Protein AF-A0A529KDI0-F1 (afdb_monomer_lite)

Secondary structure (DSSP, 8-state):
-PPPPPSS-HHHHHTT--------S-TTS----HHHHHHHHHHHHHHS-TTSPPPP---SGGGTS--S--S-----EEEEEEEEEEEEESSSS--SSS-EEEEEEEEEEEEE-

Structure (mmCIF, N/CA/C/O backbone):
data_AF-A0A529KDI0-F1
#
_entry.id   AF-A0A529KDI0-F1
#
loop_
_atom_site.group_PDB
_atom_site.id
_atom_site.type_symbol
_atom_site.label_atom_id
_atom_site.label_alt_id
_atom_site.label_comp_id
_atom_site.label_asym_id
_atom_site.label_entity_id
_atom_site.label_seq_id
_atom_site.pdbx_PDB_ins_code
_atom_site.Cartn_x
_atom_site.Cartn_y
_atom_site.Cartn_z
_atom_site.occupancy
_atom_site.B_iso_or_equiv
_atom_site.auth_seq_id
_atom_site.auth_comp_id
_atom_site.auth_asym_id
_atom_site.auth_atom_id
_atom_site.pdbx_PDB_model_num
ATOM 1 N N . MET A 1 1 ? -30.370 -10.474 -10.264 1.00 57.38 1 MET A N 1
ATOM 2 C CA . MET A 1 1 ? -29.518 -10.637 -9.067 1.00 57.38 1 MET A CA 1
ATOM 3 C C . MET A 1 1 ? -29.842 -9.506 -8.113 1.00 57.38 1 MET A C 1
ATOM 5 O O . MET A 1 1 ? -29.752 -8.357 -8.523 1.00 57.38 1 MET A O 1
ATOM 9 N N . THR A 1 2 ? -30.281 -9.805 -6.893 1.00 64.62 2 THR A N 1
ATOM 10 C CA . THR A 1 2 ? -30.510 -8.785 -5.860 1.00 64.62 2 THR A CA 1
ATOM 11 C C . THR A 1 2 ? -29.162 -8.172 -5.492 1.00 64.62 2 THR A C 1
ATOM 13 O O . THR A 1 2 ? -28.208 -8.912 -5.248 1.00 64.62 2 THR A O 1
ATOM 16 N N . ALA A 1 3 ? -29.052 -6.843 -5.504 1.00 78.81 3 ALA A N 1
ATOM 17 C CA . ALA A 1 3 ? -27.819 -6.176 -5.103 1.00 78.81 3 ALA A CA 1
ATOM 18 C C . ALA A 1 3 ? -27.453 -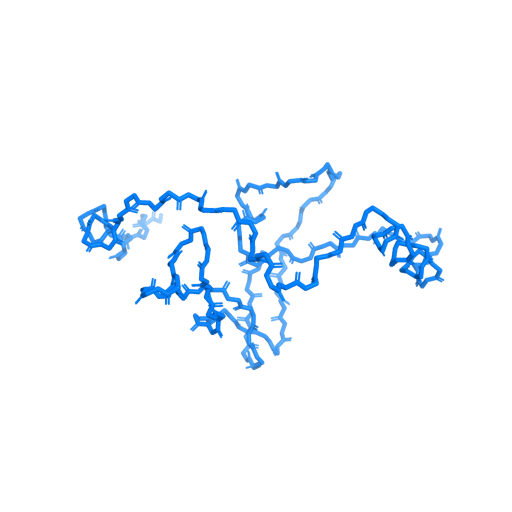6.612 -3.677 1.00 78.81 3 ALA A C 1
ATOM 20 O O . ALA A 1 3 ? -28.297 -6.595 -2.778 1.00 78.81 3 ALA A O 1
ATOM 21 N N . ARG A 1 4 ? -26.206 -7.049 -3.475 1.00 85.94 4 ARG A N 1
ATOM 22 C CA . ARG A 1 4 ? -25.716 -7.428 -2.149 1.00 85.94 4 ARG A CA 1
ATOM 23 C C . ARG A 1 4 ? -25.803 -6.203 -1.240 1.00 85.94 4 ARG A C 1
ATOM 25 O O . ARG A 1 4 ? -25.197 -5.177 -1.539 1.00 85.94 4 ARG A O 1
ATOM 32 N N . GLN A 1 5 ? -26.528 -6.319 -0.132 1.00 88.81 5 GLN A N 1
ATOM 33 C CA . GLN A 1 5 ? -26.588 -5.252 0.859 1.00 88.81 5 GLN A CA 1
ATOM 34 C C . GLN A 1 5 ? -25.215 -5.096 1.527 1.00 88.81 5 GLN A C 1
ATOM 36 O O . GLN A 1 5 ? -24.636 -6.068 2.019 1.00 88.81 5 GLN A O 1
ATOM 41 N N . MET A 1 6 ? -24.674 -3.877 1.503 1.00 89.50 6 MET A N 1
ATOM 42 C CA . MET A 1 6 ? -23.396 -3.551 2.136 1.00 89.50 6 MET A CA 1
ATOM 43 C C . MET A 1 6 ? -23.546 -3.606 3.658 1.00 89.50 6 MET A C 1
ATOM 45 O O . MET A 1 6 ? -24.407 -2.934 4.220 1.00 89.50 6 MET A O 1
ATOM 49 N N . SER A 1 7 ? -22.695 -4.386 4.329 1.00 91.69 7 SER A N 1
ATOM 50 C CA . SER A 1 7 ? -22.638 -4.418 5.799 1.00 91.69 7 SER A CA 1
ATOM 51 C C . SER A 1 7 ? -21.998 -3.155 6.386 1.00 91.69 7 SER A C 1
ATOM 53 O O . SER A 1 7 ? -22.283 -2.798 7.523 1.00 91.69 7 SER A O 1
ATOM 55 N N . LEU A 1 8 ? -21.141 -2.475 5.616 1.00 89.06 8 LEU A N 1
ATOM 56 C CA . LEU A 1 8 ? -20.548 -1.193 5.988 1.00 89.06 8 LEU A CA 1
ATOM 57 C C . LEU A 1 8 ? -21.493 -0.060 5.571 1.00 89.06 8 LEU A C 1
ATOM 59 O O . LEU A 1 8 ? -21.706 0.162 4.379 1.00 89.06 8 LEU A O 1
ATOM 63 N N . THR A 1 9 ? -22.056 0.647 6.548 1.00 93.12 9 THR A N 1
ATOM 64 C CA . THR A 1 9 ? -22.964 1.781 6.328 1.00 93.12 9 THR A CA 1
ATOM 65 C C . THR A 1 9 ? -22.247 3.110 6.559 1.00 93.12 9 THR A C 1
ATOM 67 O O . THR A 1 9 ? -21.232 3.166 7.254 1.00 93.12 9 THR A O 1
ATOM 70 N N . ALA A 1 10 ? -22.798 4.203 6.024 1.00 91.94 10 ALA A N 1
ATOM 71 C CA . ALA A 1 10 ? -22.279 5.548 6.285 1.00 91.94 10 ALA A CA 1
ATOM 72 C C . ALA A 1 10 ? -22.277 5.893 7.787 1.00 91.94 10 ALA A C 1
ATOM 74 O O . ALA A 1 10 ? -21.349 6.536 8.264 1.00 91.94 10 ALA A O 1
ATOM 75 N N . GLU A 1 11 ? -23.265 5.407 8.547 1.00 94.69 11 GLU A N 1
ATOM 76 C CA . GLU A 1 11 ? -23.313 5.575 10.004 1.00 94.69 11 GLU A CA 1
ATOM 77 C C . GLU A 1 11 ? -22.135 4.875 10.698 1.00 94.69 11 GLU A C 1
ATOM 79 O O . GLU A 1 11 ? -21.505 5.453 11.581 1.00 94.69 11 GLU A O 1
ATOM 84 N N . LEU A 1 12 ? -21.793 3.649 10.282 1.00 93.44 12 LEU A N 1
ATOM 85 C CA . LEU A 1 12 ? -20.634 2.936 10.822 1.00 93.44 12 LEU A CA 1
ATOM 86 C C . LEU A 1 12 ? -19.319 3.647 10.475 1.00 93.44 12 LEU A C 1
ATOM 88 O O . LEU A 1 12 ? -18.439 3.728 11.326 1.00 93.44 12 LEU A O 1
ATOM 92 N N . VAL A 1 13 ? -19.204 4.210 9.267 1.00 90.62 13 VAL A N 1
ATOM 93 C CA . VAL A 1 13 ? -18.037 5.015 8.862 1.00 90.62 13 VAL A CA 1
ATOM 94 C C . VAL A 1 13 ? -17.933 6.298 9.692 1.00 90.62 13 VAL A C 1
ATOM 96 O O . VAL A 1 13 ? -16.849 6.638 10.162 1.00 90.62 13 VAL A O 1
ATOM 99 N N . ALA A 1 14 ? -19.049 6.989 9.933 1.00 92.69 14 ALA A N 1
ATOM 100 C CA . ALA A 1 14 ? -19.076 8.218 10.726 1.00 92.69 14 ALA A CA 1
ATOM 101 C C . ALA A 1 14 ? -18.597 8.006 12.174 1.00 92.69 14 ALA A C 1
ATOM 103 O O . ALA A 1 14 ? -18.012 8.911 12.759 1.00 92.69 14 ALA A O 1
ATOM 104 N N . ARG A 1 15 ? -18.778 6.804 12.741 1.00 91.19 15 ARG A N 1
ATOM 105 C CA . ARG A 1 15 ? -18.302 6.469 14.097 1.00 91.19 15 ARG A CA 1
ATOM 106 C C . ARG A 1 15 ? 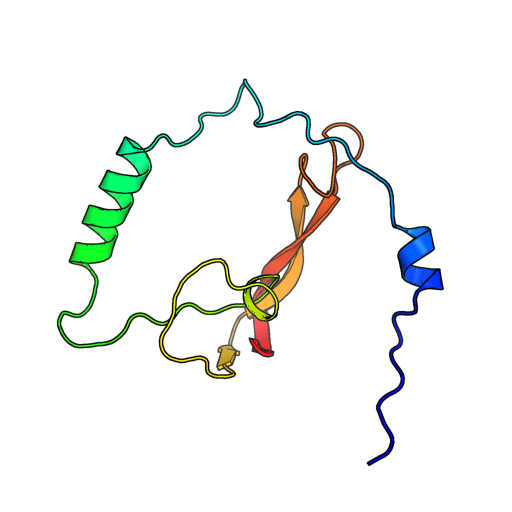-16.780 6.370 14.217 1.00 91.19 15 ARG A C 1
ATOM 108 O O . ARG A 1 15 ? -16.267 6.476 15.327 1.00 91.19 15 ARG A O 1
ATOM 115 N N . CYS A 1 16 ? -16.063 6.132 13.119 1.00 85.44 16 CYS A N 1
ATOM 116 C CA . CYS A 1 16 ? -14.600 6.023 13.118 1.00 85.44 16 CYS A CA 1
ATOM 117 C C . CYS A 1 16 ? -13.900 7.148 12.348 1.00 85.44 16 CYS A C 1
ATOM 119 O O . CYS A 1 16 ? -12.672 7.240 12.386 1.00 85.44 16 CYS A O 1
ATOM 121 N N . TRP A 1 17 ? -14.652 7.986 11.631 1.00 86.44 17 TRP A N 1
ATOM 122 C CA . TRP A 1 17 ? -14.096 9.126 10.919 1.00 86.44 17 TRP A CA 1
ATOM 123 C C . TRP A 1 17 ? -13.650 10.214 11.895 1.00 86.44 17 TRP A C 1
ATOM 125 O O . TRP A 1 17 ? -14.382 10.609 12.800 1.00 86.44 17 TRP A O 1
ATOM 135 N N . ARG A 1 18 ? -12.452 10.738 11.661 1.00 88.69 18 ARG A N 1
ATOM 136 C CA . ARG A 1 18 ? -11.949 11.961 12.279 1.00 88.69 18 ARG A CA 1
ATOM 137 C C . ARG A 1 18 ? -11.063 12.674 11.273 1.00 88.69 18 ARG A C 1
ATOM 139 O O . ARG A 1 18 ? -10.385 12.018 10.481 1.00 88.69 18 ARG A O 1
ATOM 146 N N . GLU A 1 19 ? -11.059 13.995 11.324 1.00 88.75 19 GLU A N 1
ATOM 147 C CA . GLU A 1 19 ? -10.070 14.783 10.602 1.00 88.75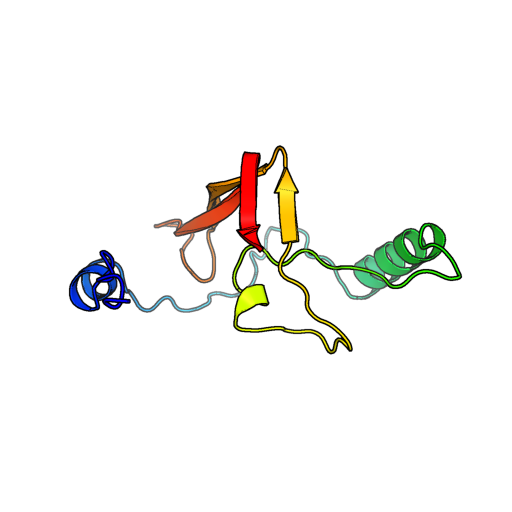 19 GLU A CA 1
ATOM 148 C C .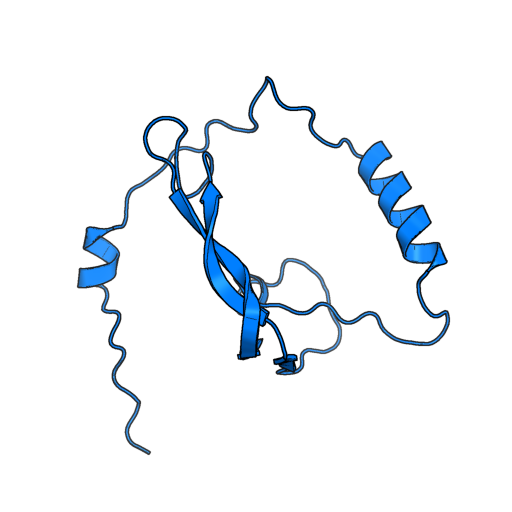 GLU A 1 19 ? -8.708 14.620 11.284 1.00 88.75 19 GLU A C 1
ATOM 150 O O . GLU A 1 19 ? -8.608 14.618 12.514 1.00 88.75 19 GLU A O 1
ATOM 155 N N . ILE A 1 20 ? -7.669 14.397 10.485 1.00 89.25 20 ILE A N 1
ATOM 156 C CA . ILE A 1 20 ? -6.295 14.242 10.955 1.00 89.25 20 ILE A CA 1
ATOM 157 C C . ILE A 1 20 ? -5.457 15.189 10.117 1.00 89.25 20 ILE A C 1
ATOM 159 O O . ILE A 1 20 ? -5.313 14.987 8.912 1.00 89.25 20 ILE A O 1
ATOM 163 N N . GLU A 1 21 ? -4.926 16.222 10.761 1.00 89.44 21 GLU A N 1
ATOM 164 C CA . GLU A 1 21 ? -3.964 17.111 10.130 1.00 89.44 21 GLU A CA 1
ATOM 165 C C . GLU A 1 21 ? -2.670 16.344 9.854 1.00 89.44 21 GLU A C 1
ATOM 167 O O . GLU A 1 21 ? -2.156 15.604 10.702 1.00 89.44 21 GLU A O 1
ATOM 172 N N . ASP A 1 22 ? -2.152 16.501 8.642 1.00 88.38 22 ASP A N 1
ATOM 173 C CA . ASP A 1 22 ? -0.889 15.898 8.268 1.00 88.38 22 ASP A CA 1
ATOM 174 C C . ASP A 1 22 ? 0.275 16.739 8.804 1.00 88.38 22 ASP A C 1
ATOM 176 O O . ASP A 1 22 ? 0.655 17.750 8.221 1.00 88.38 22 ASP A O 1
ATOM 180 N N . ALA A 1 23 ? 0.874 16.281 9.904 1.00 86.12 23 ALA A N 1
ATOM 181 C CA . ALA A 1 23 ? 2.043 16.912 10.517 1.00 86.12 23 ALA A CA 1
ATOM 182 C C . ALA A 1 23 ? 3.337 16.785 9.681 1.00 86.12 23 ALA A C 1
ATOM 184 O O . ALA A 1 23 ? 4.394 17.248 10.110 1.00 86.12 23 ALA A O 1
ATOM 185 N N . GLY A 1 24 ? 3.274 16.138 8.514 1.00 87.25 24 GLY A N 1
ATOM 186 C CA . GLY A 1 24 ? 4.420 15.913 7.648 1.00 87.25 24 GLY A CA 1
ATOM 187 C C . GLY A 1 24 ? 5.243 14.672 8.024 1.00 87.25 24 GLY A C 1
ATOM 188 O O . GLY A 1 24 ? 4.863 13.878 8.893 1.00 87.25 24 GLY A O 1
ATOM 189 N N . PRO A 1 25 ? 6.357 14.440 7.312 1.00 85.50 25 PRO A N 1
ATOM 190 C CA . PRO A 1 25 ? 7.251 13.319 7.574 1.00 85.50 25 PRO A CA 1
ATOM 191 C C . PRO A 1 25 ? 7.888 13.408 8.970 1.00 85.50 25 PRO A C 1
ATOM 193 O O . PRO A 1 25 ? 8.102 14.487 9.515 1.00 85.50 25 PRO A O 1
ATOM 196 N N . ASN A 1 26 ? 8.211 12.254 9.563 1.00 84.19 26 ASN A N 1
ATOM 197 C CA . ASN A 1 26 ? 8.877 12.206 10.866 1.00 84.19 26 ASN A CA 1
ATOM 198 C C . ASN A 1 26 ? 10.304 12.784 10.763 1.00 84.19 26 ASN A C 1
ATOM 200 O O . ASN A 1 26 ? 11.115 12.143 10.103 1.00 84.19 26 ASN A O 1
ATOM 204 N N . PRO A 1 27 ? 10.663 13.899 11.425 1.00 86.19 27 PRO A N 1
ATOM 205 C CA . PRO A 1 27 ? 11.979 14.527 11.246 1.00 86.19 27 PRO A CA 1
ATOM 206 C C . PRO A 1 27 ? 13.150 13.644 11.701 1.00 86.19 27 PRO A C 1
ATOM 208 O O . PRO A 1 27 ? 14.259 13.803 11.208 1.00 86.19 27 PRO A O 1
ATOM 211 N N . ASP A 1 28 ? 12.895 12.689 12.599 1.00 88.56 28 ASP A N 1
ATOM 212 C CA . ASP A 1 28 ? 13.912 11.768 13.122 1.00 88.56 28 ASP A CA 1
ATOM 213 C C . ASP A 1 28 ? 14.107 10.513 12.249 1.00 88.56 28 ASP A C 1
ATOM 215 O O . ASP A 1 28 ? 14.948 9.669 12.553 1.00 88.56 28 ASP A O 1
ATOM 219 N N . ALA A 1 29 ? 13.288 10.330 11.208 1.00 86.88 29 ALA A N 1
ATOM 220 C CA . ALA A 1 29 ? 13.429 9.208 10.285 1.00 86.88 29 ALA A CA 1
ATOM 221 C C . ALA A 1 29 ? 14.339 9.590 9.113 1.00 86.88 29 ALA A C 1
ATOM 223 O O . ALA A 1 29 ? 14.256 10.701 8.593 1.00 86.88 29 ALA A O 1
ATOM 224 N N . ALA A 1 30 ? 15.164 8.643 8.667 1.00 89.69 30 ALA A N 1
ATOM 225 C CA . ALA A 1 30 ? 15.824 8.753 7.376 1.00 89.69 30 ALA A CA 1
ATOM 226 C C . ALA A 1 30 ? 14.760 8.621 6.279 1.00 89.69 30 ALA A C 1
ATOM 228 O O . ALA A 1 30 ? 14.104 7.582 6.174 1.00 89.69 30 ALA A O 1
ATOM 229 N N . HIS A 1 31 ? 14.564 9.687 5.507 1.00 89.62 31 HIS A N 1
ATOM 230 C CA . HIS A 1 31 ? 13.692 9.677 4.335 1.00 89.62 31 HIS A CA 1
ATOM 231 C C . HIS A 1 31 ? 14.537 9.489 3.094 1.00 89.62 31 HIS A C 1
ATOM 233 O O . HIS A 1 31 ? 15.629 10.047 3.015 1.00 89.62 31 HIS A O 1
ATOM 239 N N . LEU A 1 32 ? 13.995 8.730 2.149 1.00 94.00 32 LEU A N 1
ATOM 240 C CA . LEU A 1 32 ? 14.577 8.603 0.825 1.00 94.00 32 LEU A CA 1
ATOM 241 C C . LEU A 1 32 ? 14.476 9.945 0.100 1.00 94.00 32 LEU A C 1
ATOM 243 O O . LEU A 1 32 ? 13.426 10.598 0.153 1.00 94.00 32 LEU A O 1
ATOM 247 N N . ASP A 1 33 ? 15.557 10.333 -0.562 1.00 94.06 33 ASP A N 1
ATOM 248 C CA . ASP A 1 33 ? 15.573 11.432 -1.518 1.00 94.06 33 ASP A CA 1
ATOM 249 C C . ASP A 1 33 ? 15.554 10.920 -2.965 1.00 94.06 33 ASP A C 1
ATOM 251 O O . ASP A 1 33 ? 15.550 9.714 -3.218 1.00 94.06 33 ASP A O 1
ATOM 255 N N . ASP A 1 34 ? 15.500 11.842 -3.926 1.00 96.06 34 ASP A N 1
ATOM 256 C CA . ASP A 1 34 ? 15.403 11.505 -5.350 1.00 96.06 34 ASP A CA 1
ATOM 257 C C . ASP A 1 34 ? 16.541 10.581 -5.816 1.00 96.06 34 ASP A C 1
ATOM 259 O O . ASP A 1 34 ? 16.312 9.696 -6.632 1.00 96.06 34 ASP A O 1
ATOM 263 N N . ARG A 1 35 ? 17.745 10.701 -5.241 1.00 97.00 35 ARG A N 1
ATOM 264 C CA . ARG A 1 35 ? 18.894 9.860 -5.614 1.00 97.00 35 ARG A CA 1
ATOM 265 C C . ARG A 1 35 ? 18.736 8.434 -5.112 1.00 97.00 35 ARG A C 1
ATOM 267 O O . ARG A 1 35 ? 19.179 7.505 -5.781 1.00 97.00 35 ARG A O 1
ATOM 274 N N . ASP A 1 36 ? 18.128 8.263 -3.939 1.00 96.81 36 ASP A N 1
ATOM 275 C CA . ASP A 1 36 ? 17.821 6.933 -3.419 1.00 96.81 36 ASP A CA 1
ATOM 276 C C . ASP A 1 36 ? 16.794 6.239 -4.324 1.00 96.81 36 ASP A C 1
ATOM 278 O O . ASP A 1 36 ? 16.946 5.062 -4.650 1.00 96.81 36 ASP A O 1
ATOM 282 N N . TYR A 1 37 ? 15.774 6.977 -4.779 1.00 95.38 37 TYR A N 1
ATOM 283 C CA . TYR A 1 37 ? 14.788 6.451 -5.722 1.00 95.38 37 TYR A CA 1
ATOM 284 C C . TYR A 1 37 ? 15.404 6.124 -7.085 1.00 95.38 37 TYR A C 1
ATOM 286 O O . TYR A 1 37 ? 15.120 5.052 -7.617 1.00 95.38 37 TYR A O 1
ATOM 294 N N . ASP A 1 38 ? 16.265 6.990 -7.622 1.00 96.94 38 ASP A N 1
ATOM 295 C CA . ASP A 1 38 ? 16.971 6.747 -8.884 1.00 96.94 38 ASP A CA 1
ATOM 296 C C . ASP A 1 38 ? 17.813 5.464 -8.811 1.00 96.94 38 ASP A C 1
ATOM 298 O O . ASP A 1 38 ? 17.723 4.611 -9.692 1.00 96.94 38 ASP A O 1
ATOM 302 N N . ALA A 1 39 ? 18.556 5.263 -7.717 1.00 96.31 39 ALA A N 1
ATOM 303 C CA . ALA A 1 39 ? 19.352 4.053 -7.521 1.00 96.31 39 ALA A CA 1
ATOM 304 C C . ALA A 1 39 ? 18.484 2.783 -7.454 1.00 96.31 39 ALA A C 1
ATOM 306 O O . ALA A 1 39 ? 18.798 1.777 -8.091 1.00 96.31 39 ALA A O 1
ATOM 307 N N . MET A 1 40 ? 17.358 2.829 -6.732 1.00 95.56 40 MET A N 1
ATOM 308 C CA . MET A 1 40 ? 16.411 1.709 -6.681 1.00 95.56 40 MET A CA 1
ATOM 309 C C . MET A 1 40 ? 15.793 1.410 -8.053 1.00 95.56 40 MET A C 1
ATOM 311 O O . MET A 1 40 ? 15.526 0.250 -8.370 1.00 95.56 40 MET A O 1
ATOM 315 N N . LEU A 1 41 ? 15.541 2.444 -8.861 1.00 93.44 41 LEU A N 1
ATOM 316 C CA . LEU A 1 41 ? 15.016 2.290 -10.214 1.00 93.44 41 LEU A CA 1
ATOM 317 C C . LEU A 1 41 ? 16.044 1.652 -11.145 1.00 93.44 41 LEU A C 1
ATOM 319 O O . LEU A 1 41 ? 15.666 0.752 -11.891 1.00 93.44 41 LEU A O 1
ATOM 323 N N . ASP A 1 42 ? 17.309 2.062 -11.083 1.00 95.50 42 ASP A N 1
ATOM 324 C CA . ASP A 1 42 ? 18.389 1.459 -11.871 1.00 95.50 42 ASP A CA 1
ATOM 325 C C . ASP A 1 42 ? 18.540 -0.039 -11.554 1.00 95.50 42 ASP A C 1
ATOM 327 O O . ASP A 1 42 ? 18.603 -0.872 -12.463 1.00 95.50 42 ASP A O 1
ATOM 331 N N . GLU A 1 43 ? 18.530 -0.400 -10.265 1.00 95.12 43 GLU A N 1
ATOM 332 C CA . GLU A 1 43 ? 18.582 -1.796 -9.816 1.00 95.12 43 GLU A CA 1
ATOM 333 C C . GLU A 1 43 ? 17.368 -2.594 -10.306 1.00 95.12 43 GLU A C 1
ATOM 335 O O . GLU A 1 43 ? 17.516 -3.664 -10.898 1.00 95.12 43 GLU A O 1
ATOM 340 N N . PHE A 1 44 ? 16.161 -2.057 -10.118 1.00 91.88 44 PHE A N 1
ATOM 341 C CA . PHE A 1 44 ? 14.934 -2.728 -10.532 1.00 91.88 44 PHE A CA 1
ATOM 342 C C . PHE A 1 44 ? 14.855 -2.901 -12.053 1.00 91.88 44 PHE A C 1
ATOM 344 O O . PHE A 1 44 ? 14.479 -3.969 -12.533 1.00 91.88 44 PHE A O 1
ATOM 351 N N . GLN A 1 45 ? 15.244 -1.883 -12.826 1.00 90.62 45 GLN A N 1
ATOM 352 C CA . GLN A 1 45 ? 15.253 -1.940 -14.289 1.00 90.62 45 GLN A CA 1
ATOM 353 C C . GLN A 1 45 ? 16.210 -3.004 -14.825 1.00 90.62 45 GLN A C 1
ATOM 355 O O . GLN A 1 45 ? 15.894 -3.639 -15.831 1.00 90.62 45 GLN A O 1
ATOM 360 N N . ALA A 1 46 ? 17.341 -3.235 -14.157 1.00 91.62 46 ALA A N 1
ATOM 361 C CA . ALA A 1 46 ? 18.284 -4.279 -14.545 1.00 91.62 46 ALA A CA 1
ATOM 362 C C . ALA A 1 46 ? 17.698 -5.699 -14.408 1.00 91.62 46 ALA A C 1
ATOM 364 O O . ALA A 1 46 ? 18.126 -6.610 -15.120 1.00 91.62 46 ALA A O 1
ATOM 365 N N . GLU A 1 47 ? 16.714 -5.892 -13.525 1.00 90.56 47 GLU A N 1
ATOM 366 C CA . GLU A 1 47 ? 16.017 -7.169 -13.327 1.00 90.56 47 GLU A CA 1
ATOM 367 C C . GLU A 1 47 ? 14.786 -7.337 -14.230 1.00 90.56 47 GLU A C 1
ATOM 369 O O . GLU A 1 47 ? 14.254 -8.446 -14.353 1.00 90.56 47 GLU A O 1
ATOM 374 N N . LEU A 1 48 ? 14.317 -6.262 -14.874 1.00 89.88 48 LEU A N 1
ATOM 375 C CA . LEU A 1 48 ? 13.123 -6.325 -15.704 1.00 89.88 48 LEU A CA 1
ATOM 376 C C . LEU A 1 48 ? 13.370 -7.141 -16.984 1.00 89.88 48 LEU A C 1
ATOM 378 O O . LEU A 1 48 ? 14.355 -6.928 -17.699 1.00 89.88 48 LEU A O 1
ATOM 382 N N . PRO A 1 49 ? 12.447 -8.046 -17.348 1.00 88.19 49 PRO A N 1
ATOM 383 C CA . PRO A 1 49 ? 12.508 -8.730 -18.630 1.00 88.19 49 PRO A CA 1
ATOM 384 C C . PRO A 1 49 ? 12.394 -7.722 -19.782 1.00 88.19 49 PRO A C 1
ATOM 386 O O . PRO A 1 49 ? 11.413 -6.994 -19.896 1.00 88.19 49 PRO A O 1
ATOM 389 N N . ALA A 1 50 ? 13.361 -7.743 -20.702 1.00 83.75 50 ALA A N 1
ATOM 390 C CA . ALA A 1 50 ? 13.465 -6.778 -21.805 1.00 83.75 50 ALA A CA 1
ATOM 391 C C . ALA A 1 50 ? 12.274 -6.764 -22.790 1.00 83.75 50 ALA A C 1
ATOM 393 O O . ALA A 1 50 ? 12.201 -5.892 -23.653 1.00 83.75 50 ALA A O 1
ATOM 394 N N . SER A 1 51 ? 11.372 -7.746 -22.714 1.00 86.81 51 SER A N 1
ATOM 395 C CA . SER A 1 51 ? 10.278 -7.924 -23.679 1.00 86.81 51 SER A CA 1
ATOM 396 C C . SER A 1 51 ? 8.904 -8.165 -23.055 1.00 86.81 51 SER A C 1
ATOM 398 O O . SER A 1 51 ? 7.940 -8.358 -23.794 1.00 86.81 51 SER A O 1
ATOM 400 N N . GLU A 1 52 ? 8.785 -8.136 -21.724 1.00 89.31 52 GLU A N 1
ATOM 401 C CA . GLU A 1 52 ? 7.507 -8.368 -21.044 1.00 89.31 52 GLU A CA 1
ATOM 402 C C . GLU A 1 52 ? 7.026 -7.104 -20.319 1.00 89.31 52 GLU A C 1
ATOM 404 O O . GLU A 1 52 ? 7.837 -6.359 -19.767 1.00 89.31 52 GLU A O 1
ATOM 409 N N . PRO A 1 53 ? 5.707 -6.837 -20.308 1.00 89.88 53 PRO A N 1
ATOM 410 C CA . PRO A 1 53 ? 5.159 -5.711 -19.567 1.00 89.88 53 PRO A CA 1
ATOM 411 C C . PRO A 1 53 ? 5.282 -5.928 -18.054 1.00 89.88 53 PRO A C 1
ATOM 413 O O . PRO A 1 53 ? 5.071 -7.032 -17.546 1.00 89.88 53 PRO A O 1
ATOM 416 N N . LEU A 1 54 ? 5.543 -4.844 -17.322 1.00 91.38 54 LEU A N 1
ATOM 417 C CA . LEU A 1 54 ? 5.500 -4.839 -15.864 1.00 91.38 54 LEU A CA 1
ATOM 418 C C . LEU A 1 54 ? 4.048 -4.828 -15.371 1.00 91.38 54 LEU A C 1
ATOM 420 O O . LEU A 1 54 ? 3.276 -3.929 -15.701 1.00 91.38 54 LEU A O 1
ATOM 424 N N . TRP A 1 55 ? 3.703 -5.793 -14.521 1.00 93.00 55 TRP A N 1
ATOM 425 C CA . TRP A 1 55 ? 2.418 -5.832 -13.827 1.00 93.00 55 TRP A CA 1
ATOM 426 C C . TRP A 1 55 ? 2.569 -5.373 -12.378 1.00 93.00 55 TRP A C 1
ATOM 428 O O . TRP A 1 55 ? 3.343 -5.951 -11.615 1.00 93.00 55 TRP A O 1
ATOM 438 N N . LEU A 1 56 ? 1.769 -4.386 -11.974 1.00 93.88 56 LEU A N 1
ATOM 439 C CA . LEU A 1 56 ? 1.632 -3.980 -10.578 1.00 93.88 56 LEU A CA 1
ATOM 440 C C . LEU A 1 56 ? 0.364 -4.596 -9.978 1.00 93.88 56 LEU A C 1
ATOM 442 O O . LEU A 1 56 ? -0.740 -4.375 -10.470 1.00 93.88 56 LEU A O 1
ATOM 446 N N . PHE A 1 57 ? 0.499 -5.350 -8.885 1.00 96.06 57 PHE A N 1
ATOM 447 C CA . PHE A 1 57 ? -0.662 -5.891 -8.177 1.00 96.06 57 PHE A CA 1
ATOM 448 C C . PHE A 1 57 ? -1.242 -4.860 -7.197 1.00 96.06 57 PHE A C 1
ATOM 450 O O . PHE A 1 57 ? -0.697 -4.625 -6.116 1.00 96.06 57 PHE A O 1
ATOM 457 N N . GLY A 1 58 ? -2.382 -4.268 -7.552 1.00 95.94 58 GLY A N 1
ATOM 458 C CA . GLY A 1 58 ? -3.142 -3.388 -6.665 1.00 95.94 58 GLY A CA 1
ATOM 459 C C . GLY A 1 58 ? -3.961 -4.177 -5.641 1.00 95.94 58 GLY A C 1
ATOM 460 O O . GLY A 1 58 ? -4.860 -4.923 -6.004 1.00 95.94 58 GLY A O 1
ATOM 461 N N . TYR A 1 59 ? -3.695 -4.000 -4.343 1.00 95.56 59 TYR A N 1
ATOM 462 C CA . TYR A 1 59 ? -4.484 -4.638 -3.272 1.00 95.56 59 TYR A CA 1
ATOM 463 C C . TYR A 1 59 ? -5.293 -3.652 -2.419 1.00 95.56 59 TYR A C 1
ATOM 465 O O . TYR A 1 59 ? -6.147 -4.086 -1.644 1.00 95.56 59 TYR A O 1
ATOM 473 N N . GLY A 1 60 ? -5.021 -2.350 -2.538 1.00 93.38 60 GLY A N 1
ATOM 474 C CA . GLY A 1 60 ? -5.562 -1.290 -1.686 1.00 93.38 60 GLY A CA 1
ATOM 475 C C . GLY A 1 60 ? -6.126 -0.118 -2.488 1.00 93.38 60 GLY A C 1
ATOM 476 O O . GLY A 1 60 ? -6.957 -0.312 -3.370 1.00 93.38 60 GLY A O 1
ATOM 477 N N . SER A 1 61 ? -5.688 1.107 -2.177 1.00 91.88 61 SER A N 1
ATOM 478 C CA . SER A 1 61 ? -6.193 2.331 -2.822 1.00 91.88 61 SER A CA 1
ATOM 479 C C . SER A 1 61 ? -6.009 2.350 -4.335 1.00 91.88 61 SER A C 1
ATOM 481 O O . SER A 1 61 ? -6.881 2.862 -5.027 1.00 91.88 61 SER A O 1
ATOM 483 N N . LEU A 1 62 ? -4.939 1.733 -4.842 1.00 93.62 62 LEU A N 1
ATOM 484 C CA . LEU A 1 62 ? -4.663 1.649 -6.279 1.00 93.62 62 LEU A CA 1
ATOM 485 C C . LEU A 1 62 ? -5.795 0.993 -7.083 1.00 93.62 62 LEU A C 1
ATOM 487 O O . LEU A 1 62 ? -5.917 1.277 -8.262 1.00 93.62 62 LEU A O 1
ATOM 491 N N . ILE A 1 63 ? -6.657 0.184 -6.452 1.00 93.62 63 ILE A N 1
ATOM 492 C CA . ILE A 1 63 ? -7.821 -0.435 -7.111 1.00 93.62 63 ILE A CA 1
ATOM 493 C C . ILE A 1 63 ? -8.843 0.617 -7.585 1.00 93.62 63 ILE A C 1
ATOM 495 O O . ILE A 1 63 ? -9.564 0.384 -8.547 1.00 93.62 63 ILE A O 1
ATOM 499 N N . TRP A 1 64 ? -8.963 1.756 -6.895 1.00 91.12 64 TRP A N 1
ATOM 500 C CA . TRP A 1 64 ? -9.972 2.787 -7.201 1.00 91.12 64 TRP A CA 1
ATOM 501 C C . TRP A 1 64 ? -9.390 4.189 -7.405 1.00 91.12 64 TRP A C 1
ATOM 503 O O . TRP A 1 64 ? -10.097 5.083 -7.866 1.00 91.12 64 TRP A O 1
ATOM 513 N N . LYS A 1 65 ? -8.119 4.390 -7.055 1.00 92.69 65 LYS A N 1
ATOM 514 C CA . LYS A 1 65 ? -7.351 5.607 -7.306 1.00 92.69 65 LYS A CA 1
ATOM 515 C C . LYS A 1 65 ? -5.949 5.223 -7.787 1.00 92.69 65 LYS A C 1
ATOM 517 O O . LYS A 1 65 ? -5.025 5.183 -6.969 1.00 92.69 65 LYS A O 1
ATOM 522 N N . PRO A 1 66 ? -5.797 4.884 -9.077 1.00 92.12 66 PRO A N 1
ATOM 523 C CA . PRO A 1 66 ? -4.485 4.721 -9.684 1.00 92.12 66 PRO A CA 1
ATOM 524 C C . PRO A 1 66 ? -3.704 6.036 -9.580 1.00 92.12 66 PRO A C 1
ATOM 526 O O . PRO A 1 66 ? -4.254 7.109 -9.810 1.00 92.12 66 PRO A O 1
ATOM 529 N N . GLU A 1 67 ? -2.430 5.941 -9.215 1.00 92.88 67 GLU A N 1
ATOM 530 C CA . GLU A 1 67 ? -1.489 7.076 -9.155 1.00 92.88 67 GLU A CA 1
ATOM 531 C C . GLU A 1 67 ? -0.411 6.947 -10.250 1.00 92.88 67 GLU A C 1
ATOM 533 O O . GLU A 1 67 ? 0.620 7.609 -10.200 1.00 92.88 67 GLU A O 1
ATOM 538 N N . ILE A 1 68 ? -0.627 6.044 -11.215 1.00 91.50 68 ILE A N 1
ATOM 539 C CA . ILE A 1 68 ? 0.274 5.761 -12.334 1.00 91.50 68 ILE A CA 1
ATOM 540 C C . ILE A 1 68 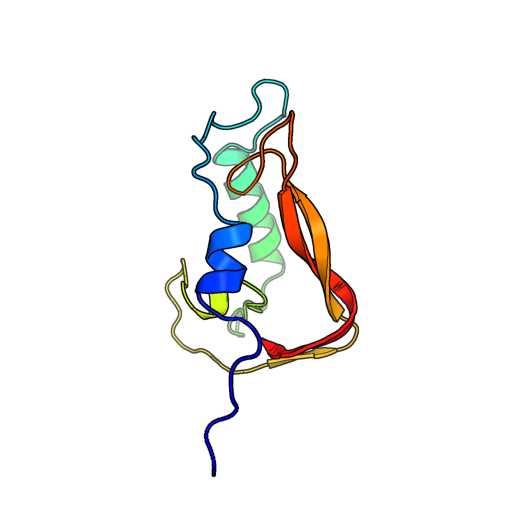? -0.525 5.605 -13.627 1.00 91.50 68 ILE A C 1
ATOM 542 O O . ILE A 1 68 ? -1.606 5.000 -13.632 1.00 91.50 68 ILE A O 1
ATOM 546 N N . ASP A 1 69 ? 0.044 6.094 -14.725 1.00 94.56 69 ASP A N 1
ATOM 547 C CA . ASP A 1 69 ? -0.461 5.805 -16.061 1.00 94.56 69 ASP A CA 1
ATOM 548 C C . ASP A 1 69 ? -0.181 4.340 -16.406 1.00 94.56 69 ASP A C 1
ATOM 550 O O . ASP A 1 69 ? 0.925 3.830 -16.219 1.00 94.56 69 ASP A O 1
ATOM 554 N N . HIS A 1 70 ? -1.193 3.649 -16.914 1.00 94.31 70 HIS A N 1
ATOM 555 C CA . HIS A 1 70 ? -1.092 2.255 -17.321 1.00 94.31 70 HIS A CA 1
ATOM 556 C C . HIS A 1 70 ? -1.979 2.013 -18.543 1.00 94.31 70 HIS A C 1
ATOM 558 O O . HIS A 1 70 ? -2.957 2.717 -18.788 1.00 94.31 70 HIS A O 1
ATOM 564 N N . VAL A 1 71 ? -1.617 1.005 -19.332 1.00 95.38 71 VAL A N 1
ATOM 565 C CA . VAL A 1 71 ? -2.305 0.688 -20.594 1.00 95.38 71 VAL A CA 1
ATOM 566 C C . VAL A 1 71 ? -3.308 -0.453 -20.453 1.00 95.38 71 VAL A C 1
ATOM 568 O O . VAL A 1 71 ? -4.117 -0.678 -21.350 1.00 95.38 71 VAL A O 1
ATOM 571 N N . GLU A 1 72 ? -3.246 -1.189 -19.342 1.00 95.50 72 GLU A N 1
ATOM 572 C CA . GLU A 1 72 ? -4.095 -2.344 -19.091 1.00 95.50 72 GLU A CA 1
ATOM 573 C C . GLU A 1 72 ? -4.299 -2.589 -17.586 1.00 95.50 72 GLU A C 1
ATOM 575 O O . GLU A 1 72 ? -3.355 -2.494 -16.804 1.00 95.50 72 GLU A O 1
ATOM 580 N N . GLU A 1 73 ? -5.522 -2.971 -17.201 1.00 95.44 73 GLU A N 1
ATOM 581 C CA . GLU A 1 73 ? -5.874 -3.460 -15.863 1.00 95.44 73 GLU A CA 1
ATOM 582 C C . GLU A 1 73 ? -6.564 -4.820 -15.964 1.00 95.44 73 GLU A C 1
ATOM 584 O O . GLU A 1 73 ? -7.436 -5.044 -16.809 1.00 95.44 73 GLU A O 1
ATOM 589 N N . ARG A 1 74 ? -6.204 -5.742 -15.066 1.00 96.44 74 ARG A N 1
ATOM 590 C CA . ARG A 1 74 ? -6.852 -7.050 -14.947 1.00 96.44 74 ARG A CA 1
ATOM 591 C C . ARG A 1 74 ? -7.072 -7.402 -13.489 1.00 96.44 74 ARG A C 1
ATOM 593 O O . ARG A 1 74 ? -6.175 -7.261 -12.664 1.00 96.44 74 ARG A O 1
ATOM 600 N N . VAL A 1 75 ? -8.245 -7.962 -13.206 1.00 97.12 75 VAL A N 1
ATOM 601 C CA . VAL A 1 75 ? -8.520 -8.582 -11.908 1.00 97.12 75 VAL A CA 1
ATOM 602 C C . VAL A 1 75 ? -7.587 -9.774 -11.716 1.00 97.12 75 VAL A C 1
ATOM 604 O O . VAL A 1 75 ? -7.547 -10.678 -12.554 1.00 97.12 75 VAL A O 1
ATOM 607 N N . ALA A 1 76 ? -6.899 -9.813 -10.581 1.00 97.44 76 ALA A N 1
ATOM 608 C CA . ALA A 1 76 ? -5.937 -10.858 -10.257 1.00 97.44 76 ALA A CA 1
ATOM 609 C C . ALA A 1 76 ? -6.170 -11.431 -8.854 1.00 97.44 76 ALA A C 1
ATOM 611 O O . ALA A 1 76 ? -6.825 -10.835 -7.996 1.00 97.44 76 ALA A O 1
ATOM 612 N N . VAL A 1 77 ? -5.635 -12.630 -8.611 1.00 98.06 77 VAL A N 1
ATOM 613 C CA . VAL A 1 77 ? -5.654 -13.263 -7.287 1.00 98.06 77 VAL A CA 1
ATOM 614 C C . VAL A 1 77 ? -4.229 -13.585 -6.859 1.00 98.06 77 VAL A C 1
ATOM 616 O O . VAL A 1 77 ? -3.619 -14.519 -7.377 1.00 98.06 77 VAL A O 1
ATOM 619 N N . ALA A 1 78 ? -3.726 -12.856 -5.866 1.00 97.69 78 ALA A N 1
ATOM 620 C CA . ALA A 1 78 ? -2.476 -13.175 -5.193 1.00 97.69 78 ALA A CA 1
ATOM 621 C C . ALA A 1 78 ? -2.720 -14.315 -4.193 1.00 97.69 78 ALA A C 1
ATOM 623 O O . ALA A 1 78 ? -3.361 -14.129 -3.156 1.00 97.69 78 ALA A O 1
ATOM 624 N N . ARG A 1 79 ? -2.249 -15.521 -4.524 1.00 98.19 79 ARG A N 1
ATOM 625 C CA . ARG A 1 79 ? -2.330 -16.703 -3.649 1.00 98.19 79 ARG A CA 1
ATOM 626 C C . ARG A 1 79 ? -1.196 -16.681 -2.627 1.00 98.19 79 ARG A C 1
ATOM 628 O O . ARG A 1 79 ? -0.087 -16.274 -2.949 1.00 98.19 79 ARG A O 1
ATOM 635 N N . GLY A 1 80 ? -1.472 -17.142 -1.409 1.00 98.12 80 GLY A N 1
ATOM 636 C CA . GLY A 1 80 ? -0.518 -17.093 -0.299 1.00 98.12 80 GLY A CA 1
ATOM 637 C C . GLY A 1 80 ? -0.444 -15.731 0.395 1.00 98.12 80 GLY A C 1
ATOM 638 O O . GLY A 1 80 ? 0.419 -15.551 1.249 1.00 98.12 80 GLY A O 1
ATOM 639 N N . TRP A 1 81 ? -1.351 -14.810 0.062 1.00 98.06 81 TRP A N 1
ATOM 640 C CA . TRP A 1 81 ? -1.451 -13.475 0.647 1.00 98.06 81 TRP A CA 1
ATOM 641 C C . TRP A 1 81 ? -2.904 -13.128 0.924 1.00 98.06 81 TRP A C 1
ATOM 643 O O . TRP A 1 81 ? -3.764 -13.443 0.113 1.00 98.06 81 TRP A O 1
ATOM 653 N N . HIS A 1 82 ? -3.196 -12.426 2.008 1.00 97.75 82 HIS A N 1
ATOM 654 C CA . HIS A 1 82 ? -4.531 -11.910 2.295 1.00 97.75 82 HIS A CA 1
ATOM 655 C C . HIS A 1 82 ? -4.436 -10.479 2.810 1.00 97.75 82 HIS A C 1
ATOM 657 O O . HIS A 1 82 ? -3.382 -10.027 3.250 1.00 97.75 82 HIS A O 1
ATOM 663 N N . ARG A 1 83 ? -5.548 -9.748 2.743 1.00 97.12 83 ARG A N 1
ATOM 664 C CA . ARG A 1 83 ? -5.625 -8.412 3.332 1.00 97.12 83 ARG A CA 1
ATOM 665 C C . ARG A 1 83 ? -5.857 -8.513 4.828 1.00 97.12 83 ARG A C 1
ATOM 667 O O . ARG A 1 83 ? -6.836 -9.129 5.245 1.00 97.12 83 ARG A O 1
ATOM 674 N N . SER A 1 84 ? -5.004 -7.853 5.597 1.00 95.81 84 SER A N 1
ATOM 675 C CA . SER A 1 84 ? -5.134 -7.729 7.044 1.00 95.81 84 SER A CA 1
ATOM 676 C C . SER A 1 84 ? -4.824 -6.302 7.476 1.00 95.81 84 SER A C 1
ATOM 678 O O . SER A 1 84 ? -4.019 -5.608 6.859 1.00 95.81 84 SER A O 1
ATOM 680 N N . PHE A 1 85 ? -5.476 -5.849 8.540 1.00 93.38 85 PHE A N 1
ATOM 681 C CA . PHE A 1 85 ? -5.139 -4.601 9.214 1.00 93.38 85 PHE A CA 1
ATOM 682 C C . PHE A 1 85 ? -3.891 -4.839 10.079 1.00 93.38 85 PHE A C 1
ATOM 684 O O . PHE A 1 85 ? -3.996 -5.039 11.284 1.00 93.38 85 PHE A O 1
ATOM 691 N N . CYS A 1 86 ? -2.718 -4.896 9.445 1.00 94.31 86 CYS A N 1
ATOM 692 C CA . CYS A 1 86 ? -1.460 -5.324 10.072 1.00 94.31 86 CYS A CA 1
ATOM 693 C C . CYS A 1 86 ? -0.338 -4.275 10.030 1.00 94.31 86 CYS A C 1
ATOM 695 O O . CYS A 1 86 ? 0.727 -4.506 10.598 1.00 94.31 86 CYS A O 1
ATOM 697 N N . MET A 1 87 ? -0.555 -3.118 9.396 1.00 92.75 87 MET A N 1
ATOM 698 C CA . MET A 1 87 ? 0.447 -2.054 9.330 1.00 92.75 87 MET A CA 1
ATOM 699 C C . MET A 1 87 ? 0.080 -0.897 10.262 1.00 92.75 87 MET A C 1
ATOM 701 O O . MET A 1 87 ? -0.917 -0.208 10.045 1.00 92.75 87 MET A O 1
ATOM 705 N N . ASN A 1 88 ? 0.904 -0.653 11.281 1.00 92.31 88 ASN A N 1
ATOM 706 C CA . ASN A 1 88 ? 0.760 0.524 12.136 1.00 92.31 88 ASN A CA 1
ATOM 707 C C . ASN A 1 88 ? 1.158 1.792 11.375 1.00 92.31 88 ASN A C 1
ATOM 709 O O . ASN A 1 88 ? 2.222 1.852 10.762 1.00 92.31 88 ASN A O 1
ATOM 713 N N . MET A 1 89 ? 0.323 2.825 11.463 1.00 89.94 89 MET A N 1
ATOM 714 C CA . MET A 1 89 ? 0.560 4.126 10.845 1.00 89.94 89 MET A CA 1
ATOM 715 C C . MET A 1 89 ? 0.493 5.244 11.878 1.00 89.94 89 MET A C 1
ATOM 717 O O . MET A 1 89 ? -0.462 5.353 12.640 1.00 89.94 89 MET A O 1
ATOM 721 N N . THR A 1 90 ? 1.473 6.138 11.850 1.00 91.06 90 THR A N 1
ATOM 722 C CA . THR A 1 90 ? 1.534 7.321 12.727 1.00 91.06 90 THR A CA 1
ATOM 723 C C . THR A 1 90 ? 1.316 8.637 11.976 1.00 91.06 90 THR A C 1
ATOM 725 O O . THR A 1 90 ? 1.462 9.704 12.567 1.00 91.06 90 THR A O 1
ATOM 728 N N . ARG A 1 91 ? 0.951 8.555 10.689 1.00 90.06 91 ARG A N 1
ATOM 729 C CA . ARG A 1 91 ? 0.658 9.666 9.773 1.00 90.06 91 ARG A CA 1
ATOM 730 C C . ARG A 1 91 ? -0.560 9.312 8.907 1.00 90.06 91 ARG A C 1
ATOM 732 O O . ARG A 1 91 ? -0.892 8.131 8.771 1.00 90.06 91 ARG A O 1
ATOM 739 N N . TRP A 1 92 ? -1.205 10.307 8.298 1.00 87.69 92 TRP A N 1
ATOM 740 C CA . TRP A 1 92 ? -2.389 10.186 7.432 1.00 87.69 92 TRP A CA 1
ATOM 741 C C . TRP A 1 92 ? -3.650 9.714 8.155 1.00 87.69 92 TRP A C 1
ATOM 743 O O . TRP A 1 92 ? -4.512 10.509 8.499 1.00 87.69 92 TRP A O 1
ATOM 753 N N . ARG A 1 93 ? -3.772 8.404 8.392 1.00 88.06 93 ARG A N 1
ATOM 754 C CA . ARG A 1 93 ? -4.944 7.785 9.039 1.00 88.06 93 ARG A CA 1
ATOM 755 C C . ARG A 1 93 ? -4.737 7.575 10.542 1.00 88.06 93 ARG A C 1
ATOM 757 O O . ARG A 1 93 ? -5.514 6.877 11.189 1.00 88.06 93 ARG A O 1
ATOM 764 N N . GLY A 1 94 ? -3.688 8.175 11.096 1.00 90.06 94 GLY A N 1
ATOM 765 C CA . GLY A 1 94 ? -3.279 8.067 12.488 1.00 90.06 94 GLY A CA 1
ATOM 766 C C . GLY A 1 94 ? -2.333 9.191 12.884 1.00 90.06 94 GLY A C 1
ATOM 767 O O . GLY A 1 94 ? -1.854 9.934 12.031 1.00 90.06 94 GLY A O 1
ATOM 768 N N . THR A 1 95 ? -2.051 9.280 14.178 1.00 90.19 95 THR A N 1
ATOM 769 C CA . THR A 1 95 ? -1.039 10.174 14.756 1.00 90.19 95 THR A CA 1
ATOM 770 C C . THR A 1 95 ? -0.071 9.367 15.618 1.00 90.19 95 THR A C 1
ATOM 772 O O . THR A 1 95 ? -0.315 8.193 15.897 1.00 90.19 95 THR A O 1
ATOM 775 N N . LYS A 1 96 ? 1.023 9.973 16.094 1.00 88.75 96 LYS A N 1
ATOM 776 C CA . LYS A 1 96 ? 1.921 9.308 17.059 1.00 88.75 96 LYS A CA 1
ATOM 777 C C . LYS A 1 96 ? 1.195 8.940 18.366 1.00 88.75 96 LYS A C 1
ATOM 779 O O . LYS A 1 96 ? 1.443 7.874 18.916 1.00 88.75 96 LYS A O 1
ATOM 784 N N . GLN A 1 97 ? 0.287 9.794 18.848 1.00 90.62 97 GLN A N 1
ATOM 785 C CA . GLN A 1 97 ? -0.472 9.591 20.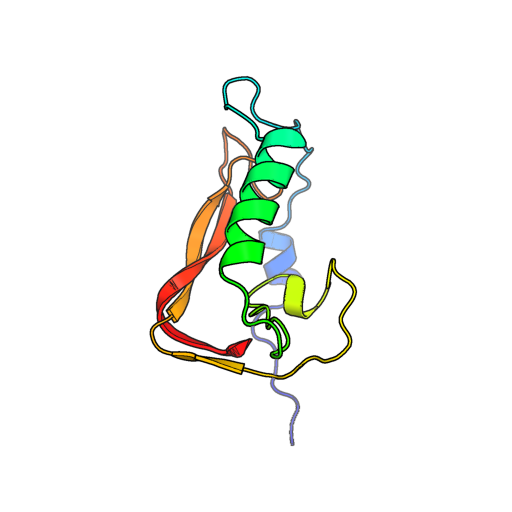093 1.00 90.62 97 GLN A CA 1
ATOM 786 C C . GLN A 1 97 ? -1.645 8.620 19.919 1.00 90.62 97 GLN A C 1
ATOM 788 O O . GLN A 1 97 ? -2.049 7.954 20.867 1.00 90.62 97 GLN A O 1
ATOM 793 N N . SER A 1 98 ? -2.207 8.548 18.713 1.00 90.94 98 SER A N 1
ATOM 794 C CA . SER A 1 98 ? -3.301 7.645 18.371 1.00 90.94 98 SER A CA 1
ATOM 795 C C . SER A 1 98 ? -3.026 7.026 16.998 1.00 90.94 98 SER A C 1
ATOM 797 O O . SER A 1 98 ? -3.559 7.513 15.990 1.00 90.94 98 SER A O 1
ATOM 799 N N . PRO A 1 99 ? -2.170 5.984 16.946 1.00 91.69 99 PRO A N 1
ATOM 800 C CA . PRO A 1 99 ? -1.807 5.329 15.700 1.00 91.69 99 PRO A CA 1
ATOM 801 C C . PRO A 1 99 ? -3.030 4.772 14.979 1.00 91.69 99 PRO A C 1
ATOM 803 O O . PRO A 1 99 ? -3.971 4.267 15.590 1.00 91.69 99 PRO A O 1
ATOM 806 N N . GLY A 1 100 ? -3.004 4.888 13.660 1.00 90.62 100 GLY A N 1
ATOM 807 C CA . GLY A 1 100 ? -3.937 4.231 12.768 1.00 90.62 100 GLY A CA 1
ATOM 808 C C . GLY A 1 100 ? -3.455 2.823 12.450 1.00 90.62 100 GLY A C 1
ATOM 809 O O . GLY A 1 100 ? -2.273 2.503 12.583 1.00 90.62 100 GLY A O 1
ATOM 810 N N . LEU A 1 101 ? -4.379 1.999 11.976 1.00 91.50 101 LEU A N 1
ATOM 811 C CA . LEU A 1 101 ? -4.084 0.668 11.475 1.00 91.50 101 LEU A CA 1
ATOM 812 C C . LEU A 1 101 ? -4.480 0.621 10.004 1.00 91.50 101 LEU A C 1
ATOM 814 O O . LEU A 1 101 ? -5.613 0.948 9.643 1.00 91.50 101 LEU A O 1
ATOM 818 N N . MET A 1 102 ? -3.532 0.259 9.151 1.00 91.50 102 MET A N 1
ATOM 819 C CA . MET A 1 102 ? -3.707 0.216 7.709 1.00 91.50 102 MET A CA 1
ATOM 820 C C . MET A 1 102 ? -3.762 -1.219 7.217 1.00 91.50 102 MET A C 1
ATOM 822 O O . MET A 1 102 ? -3.083 -2.116 7.722 1.00 91.50 102 MET A O 1
ATOM 826 N N . MET A 1 103 ? -4.640 -1.416 6.239 1.00 93.19 103 MET A N 1
ATOM 827 C CA . MET A 1 103 ? -4.806 -2.686 5.568 1.00 93.19 103 MET A CA 1
ATOM 828 C C . MET A 1 103 ? -3.657 -2.900 4.587 1.00 93.19 103 MET A C 1
ATOM 830 O O . MET A 1 103 ? -3.541 -2.174 3.603 1.00 93.19 103 MET A O 1
ATOM 834 N N . ALA A 1 104 ? -2.856 -3.924 4.842 1.00 95.62 104 ALA A N 1
ATOM 835 C CA . ALA A 1 104 ? -1.759 -4.353 3.991 1.00 95.62 104 ALA A CA 1
ATOM 836 C C . ALA A 1 104 ? -1.913 -5.839 3.636 1.00 95.62 104 ALA A C 1
ATOM 838 O O . ALA A 1 104 ? -2.902 -6.485 4.003 1.00 95.62 104 ALA A O 1
ATOM 839 N N . LEU A 1 105 ? -0.956 -6.373 2.878 1.00 97.00 105 LEU A N 1
ATOM 840 C CA . LEU A 1 105 ? -0.863 -7.806 2.630 1.00 97.00 105 LEU A CA 1
ATOM 841 C C . LEU A 1 105 ? -0.134 -8.494 3.783 1.00 97.00 105 LEU A C 1
ATOM 843 O O . LEU A 1 105 ? 0.956 -8.080 4.170 1.00 97.00 105 LEU A O 1
ATOM 847 N N . ASP A 1 106 ? -0.722 -9.574 4.281 1.00 97.25 106 ASP A N 1
ATOM 848 C CA . ASP A 1 106 ? -0.083 -10.507 5.204 1.00 97.25 106 ASP A CA 1
ATOM 849 C C . ASP A 1 106 ? -0.060 -11.917 4.598 1.00 97.25 106 ASP A C 1
ATOM 851 O O . ASP A 1 106 ? -0.827 -12.239 3.682 1.00 97.25 106 ASP A O 1
ATOM 855 N N . ARG A 1 107 ? 0.858 -12.757 5.075 1.00 97.25 107 ARG A N 1
ATOM 856 C CA . ARG A 1 107 ? 1.088 -14.104 4.547 1.00 97.25 107 ARG A CA 1
ATOM 857 C C . ARG A 1 107 ? -0.118 -15.017 4.795 1.00 97.25 107 ARG A C 1
ATOM 859 O O . ARG A 1 107 ? -0.789 -14.951 5.820 1.00 97.25 107 ARG A O 1
ATOM 866 N N . GLY A 1 108 ? -0.355 -15.928 3.856 1.00 97.50 108 GLY A N 1
ATOM 867 C CA . GLY A 1 108 ? -1.437 -16.915 3.877 1.00 97.50 108 GLY A CA 1
ATOM 868 C C . GLY A 1 108 ? -2.707 -16.462 3.151 1.00 97.50 108 GLY A C 1
ATOM 869 O O . GLY A 1 108 ? -2.917 -15.280 2.907 1.00 97.50 108 GLY A O 1
ATOM 870 N N . GLY A 1 109 ? -3.571 -17.418 2.800 1.00 97.38 109 GLY A N 1
ATOM 871 C CA . GLY A 1 109 ? -4.865 -17.144 2.167 1.00 97.38 109 GLY A CA 1
ATOM 872 C C . GLY A 1 109 ? -4.773 -16.728 0.695 1.00 97.38 109 GLY A C 1
ATOM 873 O O . GLY A 1 109 ? -3.941 -17.235 -0.061 1.00 97.38 109 GLY A O 1
ATOM 874 N N . GLN A 1 110 ? -5.685 -15.851 0.276 1.00 98.00 110 GLN A N 1
ATOM 875 C CA . GLN A 1 110 ? -5.697 -15.268 -1.066 1.00 98.00 110 GLN A CA 1
ATOM 876 C C . GLN A 1 110 ? -6.278 -13.846 -1.058 1.00 98.00 110 GLN A C 1
ATOM 878 O O . GLN A 1 110 ? -7.211 -13.543 -0.307 1.00 98.00 110 GLN A O 1
ATOM 883 N N . CYS A 1 111 ? -5.756 -12.988 -1.930 1.00 97.81 111 CYS A N 1
ATOM 884 C CA . CYS A 1 111 ? -6.174 -11.603 -2.079 1.00 97.81 111 CYS A CA 1
ATOM 885 C C . CYS A 1 111 ? -6.615 -11.362 -3.518 1.00 97.81 111 CYS A C 1
ATOM 887 O O . CYS A 1 111 ? -5.851 -11.603 -4.447 1.00 97.81 111 CYS A O 1
ATOM 889 N N . LYS A 1 112 ? -7.848 -10.880 -3.696 1.00 97.38 112 LYS A N 1
ATOM 890 C CA . LYS A 1 112 ? -8.348 -10.418 -4.993 1.00 97.38 112 LYS A CA 1
ATOM 891 C C . LYS A 1 112 ? -8.056 -8.927 -5.139 1.00 97.38 112 LYS A C 1
ATOM 893 O O . LYS A 1 112 ? -8.571 -8.156 -4.320 1.00 97.38 112 LYS A O 1
ATOM 898 N N . GLY A 1 113 ? -7.253 -8.582 -6.136 1.00 95.44 113 GLY A N 1
ATOM 899 C CA . GLY A 1 113 ? -6.923 -7.223 -6.566 1.00 95.44 113 GLY A CA 1
ATOM 900 C C . GLY A 1 113 ? -7.643 -6.881 -7.852 1.00 95.44 113 GLY A C 1
ATOM 901 O O . GLY A 1 113 ? -7.821 -7.812 -8.676 1.00 95.44 113 GLY A O 1
#

Foldseek 3Di:
DPPDDDPDDPVNVVVLDDDDDFPDDDPPDDDDDPVNVVVVCVVVVVVDDPPDDDDDDDQPPCVPDPPDDDDDDDKDKDAQKAWDQDDWACGDSHNPVGIDTDIDIDGHDMTID

Radius of gyration: 18.28 Å; chains: 1; bounding box: 50×34×44 Å

Sequence (113 aa):
MTARQMSLTAELVARCWREIEDAGPNPDAAHLDDRDYDAMLDEFQAELPASEPLWLFGYGSLIWKPEIDHVEERVAVARGWHRSFCMNMTRWRGTKQSPGLMMALDRGGQCKG

pLDDT: mean 91.84, std 5.67, range [57.38, 98.19]